Protein AF-A0A540NQ76-F1 (afdb_monomer)

Radius of gyration: 13.93 Å; Cα contacts (8 Å, |Δi|>4): 167; chains: 1; bounding box: 33×27×35 Å

Mean predicted aligned error: 7.96 Å

Foldseek 3Di:
DEEEEDCACPVVVVVLVVVDPAAYEYEHEDDDDPDDDDPPPPPCPRQVVSVVRPRYDYDYDDQDDDPDLVVSVVVVVVVVVVVCVVVVSDDPPDWYWYFYPSPHTDTDIDD

Sequence (111 aa):
MILVLKKRGSTTKLVAKYRPSMPILFVVVPKITTAYFETSYSNAAPARHDLVYRGVLPLLHSAPIRASHAESTEESIQFVVEHAKAKGLCKPGDAVVALHGANADMIKICL

Secondary structure (DSSP, 8-state):
-EEEE-SSTHHHHHHHHT--SS-EEEEE------SSS----TT-HHHHHGGGSTTEEEEE------S-HHHHHHHHHHHHHHHHHHTTS--TT--EEEEEESSSEEEEEE-

pLDDT: mean 77.68, std 16.73, range [36.44, 95.75]

Solvent-accessible surface area (backbone atoms only — not comparable to full-atom values): 6728 Å² total; per-residue (Å²): 68,39,36,36,48,40,83,59,53,68,59,58,55,58,56,38,71,70,61,63,96,52,49,32,42,34,35,38,50,72,82,83,72,92,73,68,102,61,90,72,80,79,67,58,62,54,47,60,60,44,56,79,41,72,58,46,43,65,39,85,44,90,73,80,96,62,99,46,68,66,65,56,47,55,54,50,51,52,54,50,50,53,51,32,40,77,68,68,68,47,56,95,80,47,63,33,40,38,38,38,62,82,89,55,88,43,82,45,80,46,103

InterPro domains:
  IPR001697 Pyruvate kinase [PTHR11817] (1-98)
  IPR015795 Pyruvate kinase, C-terminal [PF02887] (2-109)
  IPR036918 Pyruvate kinase, C-terminal domain superfamily [G3DSA:3.40.1380.20] (1-110)
  IPR036918 Pyruvate kinase, C-terminal domain superfamily [SSF52935] (2-102)

Organism: Malus baccata (NCBI:txid106549)

Nearest PDB structures (foldseek):
  6nn4-assembly1_D  TM=8.795E-01  e=6.037E-07  Homo sapiens
  6nn7-assembly2_G  TM=9.307E-01  e=2.443E-06  Homo sapiens
  6nn5-assembly1_B  TM=8.732E-01  e=1.099E-06  Homo sapiens
  6nn8-assembly2_G  TM=9.113E-01  e=2.791E-06  Homo sapiens
  4ip7-assembly1_D  TM=8.683E-01  e=1.434E-06  Homo sapiens

Structure (mmCIF, N/CA/C/O backbone):
data_AF-A0A540NQ76-F1
#
_entry.id   AF-A0A540NQ76-F1
#
loop_
_atom_site.group_PDB
_atom_site.id
_atom_site.type_symbol
_atom_site.label_atom_id
_atom_site.label_alt_id
_atom_site.label_comp_id
_atom_site.label_asym_id
_atom_site.label_entity_id
_atom_site.label_seq_id
_atom_site.pdbx_PDB_ins_code
_atom_site.Cartn_x
_atom_site.Cartn_y
_atom_site.Cartn_z
_atom_site.occupancy
_atom_site.B_iso_or_equiv
_atom_site.auth_seq_id
_atom_site.auth_comp_id
_atom_site.auth_asym_id
_atom_site.auth_atom_id
_atom_site.pdbx_PDB_model_num
ATOM 1 N N . MET A 1 1 ? -4.251 0.466 5.031 1.00 93.38 1 MET A N 1
ATOM 2 C CA . MET A 1 1 ? -3.633 -0.009 3.761 1.00 93.38 1 MET A CA 1
ATOM 3 C C . MET A 1 1 ? -2.216 -0.500 4.047 1.00 93.38 1 MET A C 1
ATOM 5 O O . MET A 1 1 ? -1.583 0.055 4.940 1.00 93.38 1 MET A O 1
ATOM 9 N N . ILE A 1 2 ? -1.713 -1.507 3.321 1.00 94.81 2 ILE A N 1
ATOM 10 C CA . ILE A 1 2 ? -0.288 -1.895 3.361 1.00 94.81 2 ILE A CA 1
ATOM 11 C C . ILE A 1 2 ? 0.391 -1.392 2.092 1.00 94.81 2 ILE A C 1
ATOM 13 O O . ILE A 1 2 ? -0.066 -1.685 0.995 1.00 94.81 2 ILE A O 1
ATOM 17 N N . LEU A 1 3 ? 1.484 -0.663 2.244 1.00 92.69 3 LEU A N 1
ATOM 18 C CA . LEU A 1 3 ? 2.323 -0.145 1.179 1.00 92.69 3 LEU A CA 1
ATOM 19 C C . LEU A 1 3 ? 3.622 -0.962 1.114 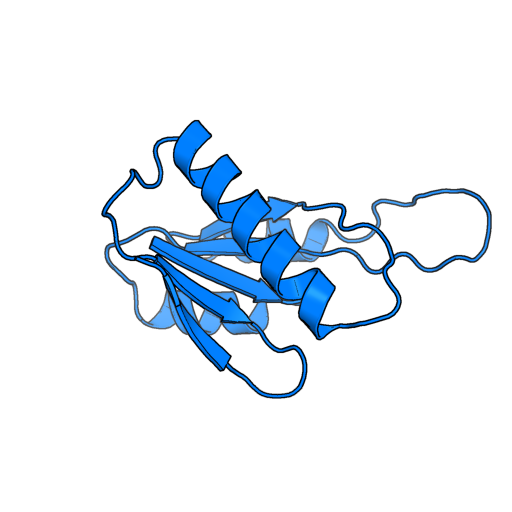1.00 92.69 3 LEU A C 1
ATOM 21 O O . LEU A 1 3 ? 4.288 -1.140 2.128 1.00 92.69 3 LEU A O 1
ATOM 25 N N . VAL A 1 4 ? 3.998 -1.457 -0.065 1.00 90.38 4 VAL A N 1
ATOM 26 C CA . VAL A 1 4 ? 5.216 -2.256 -0.278 1.00 90.38 4 VAL A CA 1
ATOM 27 C C . VAL A 1 4 ? 6.097 -1.589 -1.331 1.00 90.38 4 VAL A C 1
ATOM 29 O O . VAL A 1 4 ? 5.734 -1.557 -2.502 1.00 90.38 4 VAL A O 1
ATOM 32 N N . LEU A 1 5 ? 7.273 -1.096 -0.935 1.00 85.56 5 LEU A N 1
ATOM 33 C CA . LEU A 1 5 ? 8.285 -0.527 -1.832 1.00 85.56 5 LEU A CA 1
ATOM 34 C C . LEU A 1 5 ? 9.430 -1.524 -2.003 1.00 85.56 5 LEU A C 1
ATOM 36 O O . LEU A 1 5 ? 10.326 -1.629 -1.159 1.00 85.56 5 LEU A O 1
ATOM 40 N N . LYS A 1 6 ? 9.424 -2.263 -3.113 1.00 77.88 6 LYS A N 1
ATOM 41 C CA . LYS A 1 6 ? 10.495 -3.209 -3.451 1.00 77.88 6 LYS A CA 1
ATOM 42 C C . LYS A 1 6 ? 10.714 -3.262 -4.958 1.00 77.88 6 LYS A C 1
ATOM 44 O O . LYS A 1 6 ? 9.799 -3.134 -5.758 1.00 77.88 6 LYS A O 1
ATOM 49 N N . LYS A 1 7 ? 11.952 -3.571 -5.346 1.00 69.38 7 LYS A N 1
ATOM 50 C CA . LYS A 1 7 ? 12.332 -3.816 -6.749 1.00 69.38 7 LYS A CA 1
ATOM 51 C C . LYS A 1 7 ? 11.753 -5.129 -7.310 1.00 69.38 7 LYS A C 1
ATOM 53 O O . LYS A 1 7 ? 11.753 -5.322 -8.520 1.00 69.38 7 LYS A O 1
ATOM 58 N N . ARG A 1 8 ? 11.305 -6.052 -6.447 1.00 67.25 8 ARG A N 1
ATOM 59 C CA . ARG A 1 8 ? 10.779 -7.381 -6.807 1.00 67.25 8 ARG A CA 1
ATOM 60 C C . ARG A 1 8 ? 9.556 -7.721 -5.950 1.00 67.25 8 ARG A C 1
ATOM 62 O O . ARG A 1 8 ? 9.542 -7.405 -4.765 1.00 67.25 8 ARG A O 1
ATOM 69 N N . GLY A 1 9 ? 8.589 -8.429 -6.530 1.00 65.81 9 GLY A N 1
ATOM 70 C CA . GLY A 1 9 ? 7.302 -8.779 -5.907 1.00 65.81 9 GLY A CA 1
ATOM 71 C C . GLY A 1 9 ? 7.308 -9.893 -4.847 1.00 65.81 9 GLY A C 1
ATOM 72 O O . GLY A 1 9 ? 6.255 -10.310 -4.368 1.00 65.81 9 GLY A O 1
ATOM 73 N N . SER A 1 10 ? 8.471 -10.419 -4.438 1.00 74.56 10 SER A N 1
ATOM 74 C CA . SER A 1 10 ? 8.523 -11.524 -3.459 1.00 74.56 10 SER A CA 1
ATOM 75 C C . SER A 1 10 ? 7.932 -11.142 -2.098 1.00 74.56 10 SER A C 1
ATOM 77 O O . SER A 1 10 ? 7.302 -11.973 -1.447 1.00 74.56 10 SER A O 1
ATOM 79 N N . THR A 1 11 ? 8.092 -9.885 -1.677 1.00 84.06 11 THR A N 1
ATOM 80 C CA . THR A 1 11 ? 7.512 -9.371 -0.428 1.00 84.06 11 THR A CA 1
ATOM 81 C C . THR A 1 11 ? 5.994 -9.250 -0.533 1.00 84.06 11 THR A C 1
ATOM 83 O O . THR A 1 11 ? 5.286 -9.661 0.382 1.00 84.06 11 THR A O 1
ATOM 86 N N . THR A 1 12 ? 5.479 -8.782 -1.671 1.00 87.69 12 THR A N 1
ATOM 87 C CA . THR A 1 12 ? 4.040 -8.674 -1.935 1.00 87.69 12 THR A CA 1
ATOM 88 C C . THR A 1 12 ? 3.344 -10.029 -1.809 1.00 87.69 12 THR A C 1
ATOM 90 O O . THR A 1 12 ? 2.315 -10.137 -1.144 1.00 87.69 12 THR A O 1
ATOM 93 N N . LYS A 1 13 ? 3.960 -11.094 -2.349 1.00 90.31 13 LYS A N 1
ATOM 94 C CA . LYS A 1 13 ? 3.492 -12.481 -2.184 1.00 90.31 13 LYS A CA 1
ATOM 95 C C . LYS A 1 13 ? 3.363 -12.885 -0.712 1.00 90.31 13 LYS A C 1
ATOM 97 O O . LYS A 1 13 ? 2.377 -13.515 -0.334 1.00 90.31 13 LYS A O 1
ATOM 102 N N . LEU A 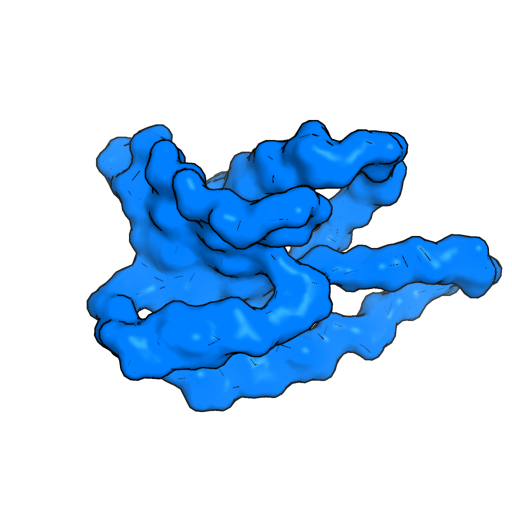1 14 ? 4.358 -12.557 0.115 1.00 90.31 14 LEU A N 1
ATOM 103 C CA . LEU A 1 14 ? 4.359 -12.906 1.539 1.00 90.31 14 LEU A CA 1
ATOM 104 C C . LEU A 1 14 ? 3.273 -12.155 2.307 1.00 90.31 14 LEU A C 1
ATOM 106 O O . LEU A 1 14 ? 2.567 -12.771 3.097 1.00 90.31 14 LEU A O 1
ATOM 110 N N . VAL A 1 15 ? 3.091 -10.862 2.039 1.00 92.50 15 VAL A N 1
ATOM 111 C CA . VAL A 1 15 ? 2.009 -10.075 2.649 1.00 92.50 15 VAL A CA 1
ATOM 112 C C . VAL A 1 15 ? 0.646 -10.638 2.237 1.00 92.50 15 VAL A C 1
ATOM 114 O O . VAL A 1 15 ? -0.205 -10.895 3.085 1.00 92.50 15 VAL A O 1
ATOM 117 N N . ALA A 1 16 ? 0.455 -10.917 0.944 1.00 93.81 16 ALA A N 1
ATOM 118 C CA . ALA A 1 16 ? -0.797 -11.457 0.422 1.00 93.81 16 ALA A CA 1
ATOM 119 C C . ALA A 1 16 ? -1.126 -12.863 0.957 1.00 93.81 16 ALA A C 1
ATOM 121 O O . ALA A 1 16 ? -2.306 -13.208 1.070 1.00 93.81 16 ALA A O 1
ATOM 122 N N . LYS A 1 17 ? -0.115 -13.661 1.343 1.00 95.25 17 LYS A N 1
ATOM 123 C CA . LYS A 1 17 ? -0.305 -14.971 1.998 1.00 95.25 17 LYS A CA 1
ATOM 124 C C . LYS A 1 17 ? -1.166 -14.855 3.258 1.00 95.25 17 LYS A C 1
ATOM 126 O O . LYS A 1 17 ? -2.004 -15.721 3.488 1.00 95.25 17 LYS A O 1
ATOM 131 N N . TYR A 1 18 ? -0.996 -13.783 4.031 1.00 95.75 18 TYR A N 1
ATOM 132 C CA . TYR A 1 18 ? -1.754 -13.542 5.262 1.00 95.75 18 TYR A CA 1
ATOM 133 C C . TYR A 1 18 ? -3.135 -12.914 5.027 1.00 95.75 18 TYR A C 1
ATOM 135 O O . TYR A 1 18 ? -3.845 -12.654 5.991 1.00 95.75 18 TYR A O 1
ATOM 143 N N . ARG A 1 19 ? -3.538 -12.704 3.761 1.00 94.56 19 ARG A N 1
ATOM 144 C CA . ARG A 1 19 ? -4.880 -12.242 3.357 1.00 94.56 19 ARG A CA 1
ATOM 145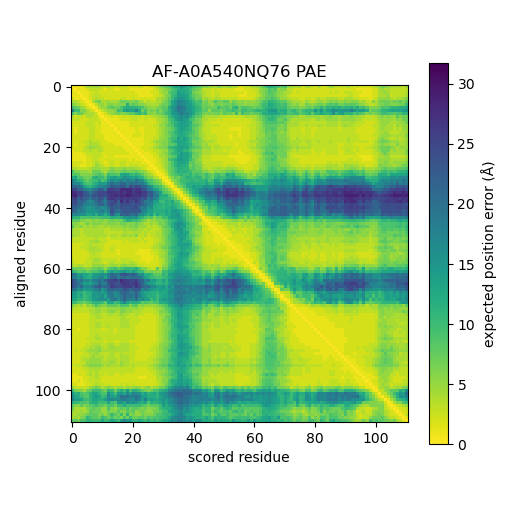 C C . ARG A 1 19 ? -5.395 -11.057 4.202 1.00 94.56 19 ARG A C 1
ATOM 147 O O . ARG A 1 19 ? -6.490 -11.153 4.758 1.00 94.56 19 ARG A O 1
ATOM 154 N N . PRO A 1 20 ? -4.642 -9.947 4.308 1.00 94.75 20 PRO A N 1
ATOM 155 C CA . PRO A 1 20 ? -5.113 -8.777 5.043 1.00 94.75 20 PRO A CA 1
ATOM 156 C C . PRO A 1 20 ? -6.465 -8.298 4.492 1.00 94.75 20 PRO A C 1
ATOM 158 O O . PRO A 1 20 ? -6.726 -8.386 3.291 1.00 94.75 20 PRO A O 1
ATOM 161 N N . SER A 1 21 ? -7.322 -7.777 5.371 1.00 93.62 21 SER A N 1
ATOM 162 C CA . SER A 1 21 ? -8.631 -7.219 4.994 1.00 93.62 21 SER A CA 1
ATOM 163 C C . SER A 1 21 ? -8.525 -5.892 4.234 1.00 93.62 21 SER A C 1
ATOM 165 O O . SER A 1 21 ? -9.478 -5.482 3.578 1.00 93.62 21 SER A O 1
ATOM 167 N N . MET A 1 22 ? -7.367 -5.232 4.301 1.00 93.06 22 MET A N 1
ATOM 168 C CA . MET A 1 22 ? -7.072 -3.964 3.637 1.00 93.06 22 MET A CA 1
ATOM 169 C C . MET A 1 22 ? -6.242 -4.157 2.358 1.00 93.06 22 MET A C 1
ATOM 171 O O . MET A 1 22 ? -5.503 -5.140 2.259 1.00 93.06 22 MET A O 1
ATOM 175 N N . PRO A 1 23 ? -6.309 -3.220 1.393 1.00 93.81 23 PRO A N 1
ATOM 176 C CA . PRO A 1 23 ? -5.551 -3.330 0.149 1.00 93.81 23 PRO A CA 1
ATOM 177 C C . PRO A 1 23 ? -4.033 -3.289 0.378 1.00 93.81 23 PRO A C 1
ATOM 179 O O . PRO A 1 23 ? -3.542 -2.622 1.300 1.00 93.81 23 PRO A O 1
ATOM 182 N N . ILE A 1 24 ? -3.308 -3.987 -0.501 1.00 94.94 24 ILE A N 1
ATOM 183 C CA . ILE A 1 24 ? -1.846 -4.038 -0.578 1.00 94.94 24 ILE A CA 1
ATOM 184 C C . ILE A 1 24 ? -1.414 -3.244 -1.815 1.00 94.94 24 ILE A C 1
ATOM 186 O O . ILE A 1 24 ? -1.547 -3.714 -2.941 1.00 94.94 24 ILE A O 1
ATOM 190 N N . LEU A 1 25 ? -0.889 -2.043 -1.620 1.00 93.00 25 LEU A N 1
ATOM 191 C CA . LEU A 1 25 ? -0.355 -1.201 -2.684 1.00 93.00 25 LEU A CA 1
ATOM 192 C C . LEU A 1 25 ? 1.125 -1.542 -2.895 1.00 93.00 25 LEU A C 1
ATOM 194 O O . LEU A 1 25 ? 1.959 -1.282 -2.028 1.00 93.00 25 LEU A O 1
ATOM 198 N N . PHE A 1 26 ? 1.454 -2.159 -4.029 1.00 90.00 26 PHE A N 1
ATOM 199 C CA . PHE A 1 26 ? 2.816 -2.573 -4.365 1.00 90.00 26 PHE A CA 1
ATOM 200 C C . PHE A 1 26 ? 3.440 -1.612 -5.369 1.00 90.00 26 PHE A C 1
ATOM 202 O O . PHE A 1 26 ? 2.954 -1.468 -6.485 1.00 90.00 26 PHE A O 1
ATOM 209 N N . VAL A 1 27 ? 4.545 -0.983 -4.991 1.00 86.62 27 VAL A N 1
ATOM 210 C CA . VAL A 1 27 ? 5.223 0.020 -5.805 1.00 86.62 27 VAL A CA 1
ATOM 211 C C . VAL A 1 27 ? 6.465 -0.590 -6.425 1.00 86.62 27 VAL A C 1
ATOM 213 O O . VAL A 1 27 ? 7.414 -0.955 -5.724 1.00 86.62 27 VAL A O 1
ATOM 216 N N . VAL A 1 28 ? 6.466 -0.662 -7.753 1.00 78.06 28 VAL A N 1
ATOM 217 C CA . VAL A 1 28 ? 7.629 -1.086 -8.530 1.00 78.06 28 VAL A CA 1
ATOM 218 C C . VAL A 1 28 ? 8.414 0.145 -8.939 1.00 78.06 28 VAL A C 1
ATOM 220 O O . VAL A 1 28 ? 7.942 0.961 -9.731 1.00 78.06 28 VAL A O 1
ATOM 223 N N . VAL A 1 29 ? 9.632 0.241 -8.412 1.00 71.19 29 VAL A N 1
ATOM 224 C CA . VAL A 1 29 ? 10.617 1.245 -8.820 1.00 71.19 29 VAL A CA 1
ATOM 225 C C . VAL A 1 29 ? 11.530 0.609 -9.877 1.00 71.19 29 VAL A C 1
ATOM 227 O O . VAL A 1 29 ? 12.331 -0.271 -9.531 1.00 71.19 29 VAL A O 1
ATOM 230 N N . PRO A 1 30 ? 11.409 0.979 -11.165 1.00 61.88 30 PRO A N 1
ATOM 231 C CA . PRO A 1 30 ? 12.282 0.461 -12.206 1.00 61.88 30 PRO A CA 1
ATOM 232 C C . PRO A 1 30 ? 13.721 0.936 -11.968 1.00 61.88 30 PRO A C 1
ATOM 234 O O . PRO A 1 30 ? 13.968 2.079 -11.586 1.00 61.88 30 PRO A O 1
ATOM 237 N N . LYS A 1 31 ? 14.698 0.047 -12.188 1.00 56.44 31 LYS A N 1
ATOM 238 C CA . LYS A 1 31 ? 16.106 0.453 -12.250 1.00 56.44 31 LYS A CA 1
ATOM 239 C C . LYS A 1 31 ? 16.325 1.164 -13.580 1.00 56.44 31 LYS A C 1
ATOM 241 O O . LYS A 1 31 ? 16.145 0.550 -14.627 1.00 56.44 31 LYS A O 1
ATOM 246 N N . ILE A 1 32 ? 16.735 2.423 -13.527 1.00 55.12 32 ILE A N 1
ATOM 247 C CA . ILE A 1 32 ? 17.209 3.133 -14.710 1.00 55.12 32 ILE A CA 1
ATOM 248 C C . ILE A 1 32 ? 18.666 2.712 -14.915 1.00 55.12 32 ILE A C 1
ATOM 250 O O . ILE A 1 32 ? 19.538 3.078 -14.129 1.00 55.12 32 ILE A O 1
ATOM 254 N N . THR A 1 33 ? 18.923 1.885 -15.927 1.00 49.28 33 THR A N 1
ATOM 255 C CA . THR A 1 33 ? 20.286 1.576 -16.375 1.00 49.28 33 THR A CA 1
ATOM 256 C C . THR A 1 33 ? 20.647 2.624 -17.415 1.00 49.28 33 THR A C 1
ATOM 258 O O . THR A 1 33 ? 20.165 2.567 -18.540 1.00 49.28 33 THR A O 1
ATOM 261 N N . THR A 1 34 ? 21.434 3.627 -17.034 1.00 49.16 34 THR A N 1
ATOM 262 C CA . THR A 1 34 ? 21.921 4.660 -17.954 1.00 49.16 34 THR A CA 1
ATOM 263 C C . THR A 1 34 ? 23.010 4.079 -18.852 1.00 49.16 34 THR A C 1
ATOM 265 O O . THR A 1 34 ? 24.199 4.263 -18.610 1.00 49.16 34 THR A O 1
ATOM 268 N N . ALA A 1 35 ? 22.603 3.348 -19.880 1.00 42.41 35 ALA A N 1
ATOM 269 C CA . ALA A 1 35 ? 23.411 3.108 -21.061 1.00 42.41 35 ALA A CA 1
ATOM 270 C C . ALA A 1 35 ? 22.506 3.446 -22.243 1.00 42.41 35 ALA A C 1
ATOM 272 O O . ALA A 1 35 ? 21.606 2.681 -22.570 1.00 42.41 35 ALA A O 1
ATOM 273 N N . TYR A 1 36 ? 22.747 4.616 -22.836 1.00 42.84 36 TYR A N 1
ATOM 274 C CA . TYR A 1 36 ? 22.027 5.175 -23.981 1.00 42.84 36 TYR A CA 1
ATOM 275 C C . TYR A 1 36 ? 20.636 5.743 -23.648 1.00 42.84 36 TYR A C 1
ATOM 277 O O . TYR A 1 36 ? 19.906 5.248 -22.800 1.00 42.84 36 TYR A O 1
ATOM 285 N N . PHE A 1 37 ? 20.338 6.879 -24.274 1.00 45.28 37 PHE A N 1
ATOM 286 C CA . PHE A 1 37 ? 19.252 7.836 -24.023 1.00 45.28 37 PHE A CA 1
ATOM 287 C C . PHE A 1 37 ? 17.820 7.307 -24.273 1.00 45.28 37 PHE A C 1
ATOM 289 O O . PHE A 1 37 ? 16.944 8.054 -24.694 1.00 45.28 37 PHE A O 1
ATOM 296 N N . GLU A 1 38 ? 17.543 6.039 -23.983 1.00 36.44 38 GLU A N 1
ATOM 297 C CA . GLU A 1 38 ? 16.203 5.465 -24.061 1.00 36.44 38 GLU A CA 1
ATOM 298 C C . GLU A 1 38 ? 15.778 4.954 -22.685 1.00 36.44 38 GLU A C 1
ATOM 300 O O . GLU A 1 38 ? 16.295 3.967 -22.155 1.00 36.44 38 GLU A O 1
ATOM 305 N N . THR A 1 39 ? 14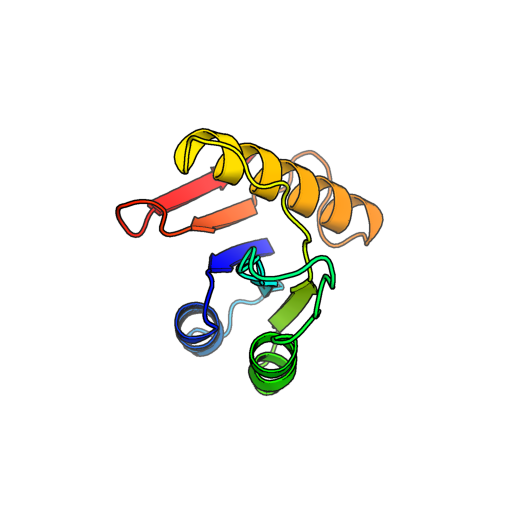.798 5.634 -22.089 1.00 43.72 39 THR A N 1
ATOM 306 C CA . THR A 1 39 ? 14.079 5.194 -20.891 1.00 43.72 39 THR A CA 1
ATOM 307 C C . THR A 1 39 ? 13.228 3.967 -21.221 1.00 43.72 39 THR A C 1
ATOM 309 O O . THR A 1 39 ? 12.000 4.017 -21.268 1.00 43.72 39 THR A O 1
ATOM 312 N N . SER A 1 40 ? 13.869 2.824 -21.468 1.00 41.12 40 SER A N 1
ATOM 313 C CA . SER A 1 40 ? 13.151 1.572 -21.678 1.00 41.12 40 SER A CA 1
ATOM 314 C C . SER A 1 40 ? 12.471 1.165 -20.364 1.00 41.12 40 SER A C 1
ATOM 316 O O . SER A 1 40 ? 13.103 0.759 -19.387 1.00 41.12 40 SER A O 1
ATOM 318 N N . TYR A 1 41 ? 11.142 1.307 -20.328 1.00 52.72 41 TYR A N 1
ATOM 319 C CA . TYR A 1 41 ? 10.236 0.882 -19.251 1.00 52.72 41 TYR A CA 1
ATOM 320 C C . TYR A 1 41 ? 10.167 -0.659 -19.191 1.00 52.72 41 TYR A C 1
ATOM 322 O O . TYR A 1 41 ? 9.127 -1.291 -19.350 1.00 52.72 41 TYR A O 1
ATOM 330 N N . SER A 1 42 ? 11.324 -1.297 -19.022 1.00 50.16 42 SER A N 1
ATOM 331 C CA . SER A 1 42 ? 11.541 -2.708 -19.350 1.00 50.16 42 SER A CA 1
ATOM 332 C C . SER A 1 42 ? 10.906 -3.682 -18.348 1.00 50.16 42 SER A C 1
ATOM 334 O O . SER A 1 42 ? 10.701 -4.850 -18.661 1.00 50.16 42 SER A O 1
ATOM 336 N N . ASN A 1 43 ? 10.511 -3.236 -17.148 1.00 57.31 43 ASN A N 1
ATOM 337 C CA . ASN A 1 43 ? 10.154 -4.169 -16.075 1.00 57.31 43 ASN A CA 1
ATOM 338 C C . ASN A 1 43 ? 8.791 -3.918 -15.412 1.00 57.31 43 ASN A C 1
ATOM 340 O O . ASN A 1 43 ? 8.665 -3.941 -14.190 1.00 57.31 43 ASN A O 1
ATOM 344 N N . ALA A 1 44 ? 7.739 -3.738 -16.219 1.00 65.12 44 ALA A N 1
ATOM 345 C CA . ALA A 1 44 ? 6.350 -3.846 -15.747 1.00 65.12 44 ALA A CA 1
ATOM 346 C C . ALA A 1 44 ? 5.908 -5.309 -15.524 1.00 65.12 44 ALA A C 1
ATOM 348 O O . ALA A 1 44 ? 4.892 -5.562 -14.879 1.00 65.12 44 ALA A O 1
ATOM 349 N N . ALA A 1 45 ? 6.655 -6.292 -16.042 1.00 74.56 45 ALA A N 1
ATOM 350 C CA . ALA A 1 45 ? 6.317 -7.709 -15.906 1.00 74.56 45 ALA A CA 1
ATOM 351 C C . ALA A 1 45 ? 6.208 -8.184 -14.437 1.00 74.56 45 ALA A C 1
ATOM 353 O O . ALA A 1 45 ? 5.207 -8.829 -14.127 1.00 74.56 45 ALA A O 1
ATOM 354 N N . PRO A 1 46 ? 7.118 -7.816 -13.508 1.00 72.19 46 PRO A N 1
ATOM 355 C CA . PRO A 1 46 ? 6.950 -8.085 -12.079 1.00 72.19 46 PRO A CA 1
ATOM 356 C C . PRO A 1 46 ? 5.679 -7.465 -11.488 1.00 72.19 46 PRO A C 1
ATOM 358 O O . PRO A 1 46 ? 4.984 -8.127 -10.726 1.00 72.19 46 PRO A O 1
ATOM 361 N N . ALA A 1 47 ? 5.340 -6.230 -11.878 1.00 77.38 47 ALA A N 1
ATOM 362 C CA . ALA A 1 47 ? 4.129 -5.548 -11.417 1.00 77.38 47 ALA A CA 1
ATOM 363 C C . ALA A 1 47 ? 2.858 -6.282 -11.876 1.00 77.38 47 ALA A C 1
ATOM 365 O O . ALA A 1 47 ? 1.926 -6.474 -11.101 1.00 77.38 47 ALA A O 1
ATOM 366 N N . ARG A 1 48 ? 2.840 -6.734 -13.137 1.00 82.75 48 ARG A N 1
ATOM 367 C CA . ARG A 1 48 ? 1.723 -7.496 -13.714 1.00 82.75 48 ARG A CA 1
ATOM 368 C C . ARG A 1 48 ? 1.595 -8.890 -13.109 1.00 82.75 48 ARG A C 1
ATOM 370 O O . ARG A 1 48 ? 0.483 -9.335 -12.864 1.00 82.75 48 ARG A O 1
ATOM 377 N N . HIS A 1 49 ? 2.709 -9.574 -12.861 1.00 84.75 49 HIS A N 1
ATOM 378 C CA . HIS A 1 49 ? 2.697 -10.907 -12.260 1.00 84.75 49 HIS A CA 1
ATOM 379 C C . HIS A 1 49 ? 2.150 -10.889 -10.823 1.00 84.75 49 HIS A C 1
ATOM 381 O O . HIS A 1 49 ? 1.499 -11.837 -10.391 1.00 84.75 49 HIS A O 1
ATOM 387 N N . ASP A 1 50 ? 2.347 -9.790 -10.096 1.00 84.44 50 ASP A N 1
ATOM 388 C CA . ASP A 1 50 ? 1.831 -9.641 -8.736 1.00 84.44 50 ASP A CA 1
ATOM 389 C C . ASP A 1 50 ? 0.298 -9.499 -8.664 1.00 84.44 50 ASP A C 1
ATOM 391 O O . ASP A 1 50 ? -0.278 -9.761 -7.608 1.00 84.44 50 ASP A O 1
ATOM 395 N N . LEU A 1 51 ? -0.387 -9.201 -9.779 1.00 88.25 51 LEU A N 1
ATOM 396 C CA . LEU A 1 51 ? -1.859 -9.199 -9.853 1.00 88.25 51 LEU A CA 1
ATOM 397 C C . LEU A 1 51 ? -2.483 -10.580 -9.603 1.00 88.25 51 LEU A C 1
ATOM 399 O O . LEU A 1 51 ? -3.672 -10.670 -9.306 1.00 88.25 51 LEU A O 1
ATOM 403 N N . VAL A 1 52 ? -1.699 -11.660 -9.694 1.00 91.88 52 VAL A N 1
ATOM 404 C CA . VAL A 1 52 ? -2.153 -13.018 -9.352 1.00 91.88 52 VAL A CA 1
ATOM 405 C C . VAL A 1 52 ? -2.492 -13.131 -7.856 1.00 91.88 52 VAL A C 1
ATOM 407 O O . VAL A 1 52 ? -3.288 -13.981 -7.451 1.00 91.88 52 VAL A O 1
ATOM 410 N N . TYR A 1 53 ? -1.921 -12.270 -7.009 1.00 91.88 53 TYR A N 1
ATOM 411 C CA . TYR A 1 53 ? -2.181 -12.276 -5.575 1.00 91.88 53 TYR A CA 1
ATOM 412 C C . TYR A 1 53 ? -3.371 -11.375 -5.217 1.00 91.88 53 TYR A C 1
ATOM 414 O O . TYR A 1 53 ? -3.418 -10.191 -5.544 1.00 91.88 53 TYR A O 1
ATOM 422 N N . ARG A 1 54 ? -4.340 -11.928 -4.475 1.00 92.31 54 ARG A N 1
ATOM 423 C CA . ARG A 1 54 ? -5.529 -11.183 -4.024 1.00 92.31 54 ARG A CA 1
ATOM 424 C C . ARG A 1 54 ? -5.135 -9.946 -3.220 1.00 92.31 54 ARG A C 1
ATOM 426 O O . ARG A 1 54 ? -4.336 -10.039 -2.292 1.00 92.31 54 ARG A O 1
ATOM 433 N N . GLY A 1 55 ? -5.822 -8.842 -3.502 1.00 92.44 55 GLY A N 1
ATOM 434 C CA . GLY A 1 55 ? -5.714 -7.600 -2.737 1.00 92.44 55 GLY A CA 1
ATOM 435 C C . GLY A 1 55 ? -4.510 -6.747 -3.119 1.00 92.44 55 GLY A C 1
ATOM 436 O O . GLY A 1 55 ? -4.332 -5.688 -2.525 1.00 92.44 55 GLY A O 1
ATOM 437 N N . VAL A 1 56 ? -3.710 -7.184 -4.098 1.00 93.00 56 VAL A N 1
ATOM 438 C CA . VAL A 1 56 ? -2.563 -6.432 -4.600 1.00 93.00 56 VAL A CA 1
ATOM 439 C C . VAL A 1 56 ? -2.990 -5.438 -5.673 1.00 93.00 56 VAL A C 1
ATOM 441 O O . VAL A 1 56 ? -3.661 -5.788 -6.640 1.00 93.00 56 VAL A O 1
ATOM 444 N N . LEU A 1 57 ? -2.542 -4.199 -5.504 1.00 92.31 57 LEU A N 1
ATOM 445 C CA . LEU A 1 57 ? -2.679 -3.098 -6.443 1.00 92.31 57 LEU A CA 1
ATOM 446 C C . LEU A 1 57 ? -1.265 -2.654 -6.845 1.00 92.31 57 LEU A C 1
ATOM 448 O O . LEU A 1 57 ? -0.585 -2.019 -6.040 1.00 92.31 57 LEU A O 1
ATOM 452 N N . PRO A 1 58 ? -0.765 -3.019 -8.035 1.00 89.50 58 PRO A N 1
ATOM 453 C CA . PRO A 1 58 ? 0.545 -2.580 -8.485 1.00 89.50 58 PRO A CA 1
ATOM 454 C C . PRO A 1 58 ? 0.506 -1.120 -8.950 1.00 89.50 58 PRO A C 1
ATOM 456 O O . PRO A 1 58 ? -0.388 -0.707 -9.686 1.00 89.50 58 PRO A O 1
ATOM 459 N N . LEU A 1 59 ? 1.527 -0.360 -8.571 1.00 86.56 59 LEU A N 1
ATOM 460 C CA . LEU A 1 59 ? 1.775 1.010 -8.993 1.00 86.56 59 LEU A CA 1
ATOM 461 C C . LEU A 1 59 ? 3.186 1.097 -9.576 1.00 86.56 59 LEU A C 1
ATOM 463 O O . LEU A 1 59 ? 4.170 0.726 -8.934 1.00 86.56 59 LEU A O 1
ATOM 467 N N . LEU A 1 60 ? 3.287 1.600 -10.803 1.00 79.62 60 LEU A N 1
ATOM 468 C CA . LEU A 1 60 ? 4.570 1.932 -11.410 1.00 79.62 60 LEU A CA 1
ATOM 469 C C . LEU A 1 60 ? 4.928 3.361 -11.015 1.00 79.62 60 LEU A C 1
ATOM 471 O O . LEU A 1 60 ? 4.182 4.292 -11.315 1.00 79.62 60 LEU A O 1
ATOM 475 N N . HIS A 1 61 ? 6.064 3.527 -10.344 1.00 75.88 61 HIS A N 1
ATOM 476 C CA . HIS A 1 61 ? 6.570 4.838 -9.965 1.00 75.88 61 HIS A CA 1
ATOM 477 C C . HIS A 1 61 ? 7.941 5.065 -10.599 1.00 75.88 61 HIS A C 1
ATOM 479 O O . HIS A 1 61 ? 8.888 4.325 -10.334 1.00 75.88 61 HIS A O 1
ATOM 485 N N . SER A 1 62 ? 8.048 6.100 -11.431 1.00 67.88 62 SER A N 1
ATOM 486 C CA . SER A 1 62 ? 9.325 6.556 -11.980 1.00 67.88 62 SER A CA 1
ATOM 487 C C . SER A 1 62 ? 10.009 7.469 -10.967 1.00 67.88 62 SER A C 1
ATOM 489 O O . SER A 1 62 ? 9.851 8.686 -11.029 1.00 67.88 62 SER A O 1
ATOM 491 N N . ALA A 1 63 ? 10.744 6.887 -10.019 1.00 60.16 63 ALA A N 1
ATOM 492 C CA . ALA A 1 63 ? 11.536 7.673 -9.079 1.00 60.16 63 ALA A CA 1
ATOM 493 C C . ALA A 1 63 ? 12.734 8.328 -9.802 1.00 60.16 63 ALA A C 1
ATOM 495 O O . ALA A 1 63 ? 13.402 7.655 -10.597 1.00 60.16 63 ALA A O 1
ATOM 496 N N . PRO A 1 64 ? 13.049 9.609 -9.539 1.00 53.16 64 PRO A N 1
ATOM 497 C CA . PRO A 1 64 ? 14.275 10.228 -10.032 1.00 53.16 64 PRO A CA 1
ATOM 498 C C . PRO A 1 64 ? 15.512 9.567 -9.401 1.00 53.16 64 PRO A C 1
ATOM 500 O O . PRO A 1 64 ? 15.516 9.222 -8.220 1.00 53.16 64 PRO A O 1
ATOM 503 N N . ILE A 1 65 ? 16.584 9.403 -10.184 1.00 50.31 65 ILE A N 1
ATOM 504 C CA . ILE A 1 65 ? 17.873 8.894 -9.691 1.00 50.31 65 ILE A CA 1
ATOM 505 C C . ILE A 1 65 ? 18.462 9.950 -8.743 1.00 50.31 65 ILE A C 1
ATOM 507 O O . ILE A 1 65 ? 18.955 10.982 -9.194 1.00 50.31 65 ILE A O 1
ATOM 511 N N . ARG A 1 66 ? 18.396 9.721 -7.429 1.00 52.28 66 ARG A N 1
ATOM 512 C CA . ARG A 1 66 ? 19.038 10.567 -6.408 1.00 52.28 66 ARG A CA 1
ATOM 513 C C . ARG A 1 66 ? 20.131 9.770 -5.692 1.00 52.28 66 ARG A C 1
ATOM 515 O O . ARG A 1 66 ? 20.052 8.548 -5.587 1.00 52.28 66 ARG A O 1
ATOM 522 N N . ALA A 1 67 ? 21.170 10.474 -5.244 1.00 43.78 67 ALA A N 1
ATOM 523 C CA . ALA A 1 67 ? 22.435 9.901 -4.776 1.00 43.78 67 ALA A CA 1
ATOM 524 C C . ALA A 1 67 ? 22.342 9.115 -3.450 1.00 43.78 67 ALA A C 1
ATOM 526 O O . ALA A 1 67 ? 23.243 8.334 -3.154 1.00 43.78 67 ALA A O 1
ATOM 527 N N . SER A 1 68 ? 21.266 9.278 -2.669 1.00 51.81 68 SER A N 1
ATOM 528 C CA . SER A 1 68 ? 21.067 8.578 -1.395 1.00 51.81 68 SER A CA 1
ATOM 529 C C . SER A 1 68 ? 19.816 7.680 -1.437 1.00 51.81 68 SER A C 1
ATOM 531 O O . SER A 1 68 ? 18.731 8.080 -1.864 1.00 51.81 68 SER A O 1
ATOM 533 N N . HIS A 1 69 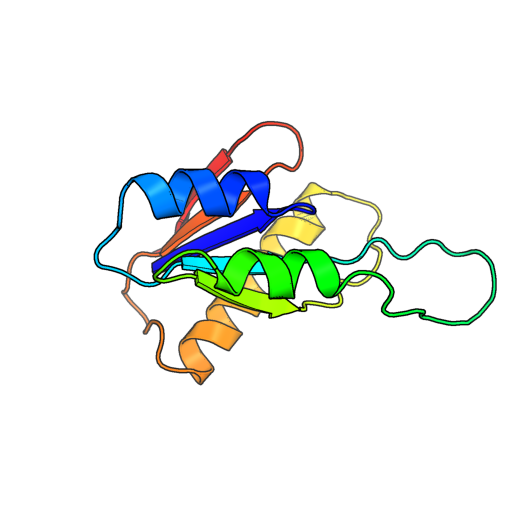? 19.954 6.420 -1.007 1.00 58.00 69 HIS A N 1
ATOM 534 C CA . HIS A 1 69 ? 18.847 5.450 -1.005 1.00 58.00 69 HIS A CA 1
ATOM 535 C C . HIS A 1 69 ? 17.771 5.751 0.055 1.00 58.00 69 HIS A C 1
ATOM 537 O O . HIS A 1 69 ? 16.621 5.343 -0.112 1.00 58.00 69 HIS A O 1
ATOM 543 N N . ALA A 1 70 ? 18.131 6.449 1.136 1.00 56.88 70 ALA A N 1
ATOM 544 C CA . ALA A 1 70 ? 17.223 6.747 2.241 1.00 56.88 70 ALA A CA 1
ATOM 545 C C . ALA A 1 70 ? 16.256 7.894 1.907 1.00 56.88 70 ALA A C 1
ATOM 547 O O . ALA A 1 70 ? 15.047 7.710 2.035 1.00 56.88 70 ALA A O 1
ATOM 548 N N . GLU A 1 71 ? 16.757 9.028 1.404 1.00 54.94 71 GLU A N 1
ATOM 549 C CA . GLU A 1 71 ? 15.915 10.185 1.047 1.00 54.94 71 GLU A CA 1
ATOM 550 C C . GLU A 1 71 ? 14.952 9.836 -0.094 1.00 54.94 71 GLU A C 1
ATOM 552 O O . GLU A 1 71 ? 13.762 10.128 -0.024 1.00 54.94 71 GLU A O 1
ATOM 557 N N . SER A 1 72 ? 15.431 9.073 -1.082 1.00 69.06 72 SER A N 1
ATOM 558 C CA . SER A 1 72 ? 14.600 8.578 -2.185 1.00 69.06 72 SER A CA 1
ATOM 559 C C . SER A 1 72 ? 13.437 7.685 -1.717 1.00 69.06 72 SER A C 1
ATOM 561 O O . SER A 1 72 ? 12.402 7.617 -2.385 1.00 69.06 72 SER A O 1
ATOM 563 N N . THR A 1 73 ? 13.567 7.005 -0.570 1.00 76.31 73 THR A N 1
ATOM 564 C CA . THR A 1 73 ? 12.513 6.117 -0.057 1.00 76.31 73 THR A CA 1
ATOM 565 C C . 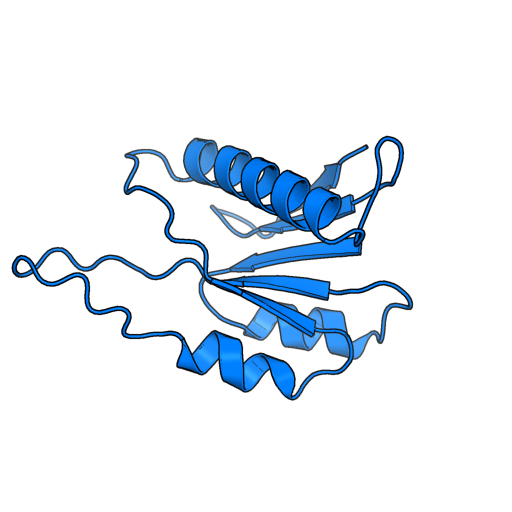THR A 1 73 ? 11.372 6.898 0.592 1.00 76.31 73 THR A C 1
ATOM 567 O O . THR A 1 73 ? 10.213 6.564 0.354 1.00 76.31 73 THR A O 1
ATOM 570 N N . GLU A 1 74 ? 11.669 7.941 1.370 1.00 79.44 74 GLU A N 1
ATOM 571 C CA . GLU A 1 74 ? 10.635 8.750 2.029 1.00 79.44 74 GLU A CA 1
ATOM 572 C C . GLU A 1 74 ? 9.810 9.542 1.007 1.00 79.44 74 GLU A C 1
ATOM 574 O O . GLU A 1 74 ? 8.581 9.513 1.054 1.00 79.44 74 GLU A O 1
ATOM 579 N N . GLU A 1 75 ? 10.470 10.149 0.017 1.00 81.31 75 GLU A N 1
ATOM 580 C CA . GLU A 1 75 ? 9.801 10.823 -1.104 1.00 81.31 75 GLU A CA 1
ATOM 581 C C . GLU A 1 75 ? 8.884 9.860 -1.872 1.00 81.31 75 GLU A C 1
ATOM 583 O O . GLU A 1 75 ? 7.746 10.197 -2.207 1.00 81.31 75 GLU A O 1
ATOM 588 N N . SER A 1 76 ? 9.352 8.626 -2.104 1.00 80.88 76 SER A N 1
ATOM 589 C CA . SER A 1 76 ? 8.549 7.584 -2.750 1.00 80.88 76 SER A CA 1
ATOM 590 C C . SER A 1 76 ? 7.333 7.205 -1.902 1.00 80.88 76 SER A C 1
ATOM 592 O O . SER A 1 76 ? 6.238 7.058 -2.438 1.00 80.88 76 SER A O 1
ATOM 594 N N . ILE A 1 77 ? 7.491 7.055 -0.582 1.00 86.31 77 ILE A N 1
ATOM 595 C CA . ILE A 1 77 ? 6.370 6.771 0.327 1.00 86.31 77 ILE A CA 1
ATOM 596 C C . ILE A 1 77 ? 5.353 7.912 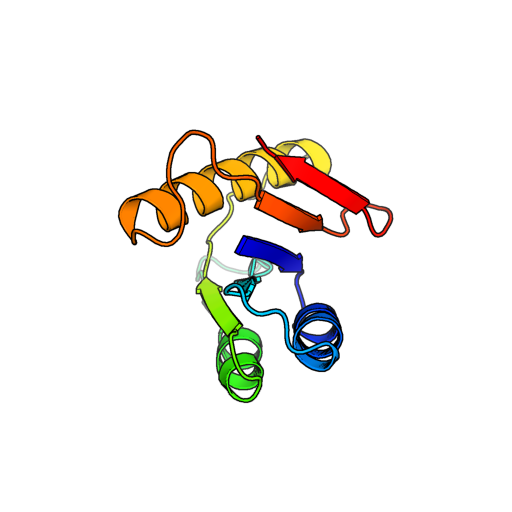0.268 1.00 86.31 77 ILE A C 1
ATOM 598 O O . ILE A 1 77 ? 4.163 7.649 0.097 1.00 86.31 77 ILE A O 1
ATOM 602 N N . GLN A 1 78 ? 5.806 9.164 0.347 1.00 88.44 78 GLN A N 1
ATOM 603 C CA . GLN A 1 78 ? 4.931 10.331 0.305 1.00 88.44 78 GLN A CA 1
ATOM 604 C C . GLN A 1 78 ? 4.171 10.426 -1.022 1.00 88.44 78 GLN A C 1
ATOM 606 O O . GLN A 1 78 ? 2.948 10.563 -1.012 1.00 88.44 78 GLN A O 1
ATOM 611 N N . PHE A 1 79 ? 4.856 10.265 -2.158 1.00 87.44 79 PHE A N 1
ATOM 612 C CA . PHE A 1 79 ? 4.214 10.228 -3.476 1.00 87.44 79 PHE A CA 1
ATOM 613 C C . PHE A 1 79 ? 3.112 9.165 -3.540 1.00 87.44 79 PHE A C 1
ATOM 615 O O . PHE A 1 79 ? 2.017 9.413 -4.047 1.00 87.44 79 PHE A O 1
ATOM 622 N N . VAL A 1 80 ? 3.389 7.970 -3.018 1.00 88.81 80 VAL A N 1
ATOM 623 C CA . VAL A 1 80 ? 2.444 6.855 -3.084 1.00 88.81 80 VAL A CA 1
ATOM 624 C C . VAL A 1 80 ? 1.259 7.070 -2.148 1.00 88.81 80 VAL A C 1
ATOM 626 O O . VAL A 1 80 ? 0.135 6.730 -2.510 1.00 88.81 80 VAL A O 1
ATOM 629 N N . VAL A 1 81 ? 1.477 7.659 -0.972 1.00 91.06 81 VAL A N 1
ATOM 630 C CA . VAL A 1 81 ? 0.395 8.043 -0.059 1.00 91.06 81 VAL A CA 1
ATOM 631 C C . VAL A 1 81 ? -0.507 9.094 -0.707 1.00 91.06 81 VAL A C 1
ATOM 633 O O . VAL A 1 81 ? -1.724 8.942 -0.662 1.00 91.06 81 VAL A O 1
ATOM 636 N N . GLU A 1 82 ? 0.050 10.106 -1.374 1.00 91.75 82 GLU A N 1
ATOM 637 C CA . GLU A 1 82 ? -0.756 11.094 -2.103 1.00 91.75 82 GLU A CA 1
ATOM 638 C C . GLU A 1 82 ? -1.521 10.463 -3.274 1.00 91.75 82 GLU A C 1
ATOM 640 O O . GLU A 1 82 ? -2.712 10.720 -3.458 1.00 91.75 82 GLU A O 1
ATOM 645 N N . HIS A 1 83 ? -0.890 9.546 -4.013 1.00 90.88 83 HIS A N 1
ATOM 646 C CA . HIS A 1 83 ? -1.577 8.771 -5.045 1.00 90.88 83 HIS A CA 1
ATOM 647 C C . HIS A 1 83 ? -2.732 7.938 -4.464 1.00 90.88 83 HIS A C 1
ATOM 649 O O . HIS A 1 83 ? -3.821 7.890 -5.037 1.00 90.88 83 HIS A O 1
ATOM 655 N N . ALA A 1 84 ? -2.516 7.293 -3.316 1.00 92.62 84 ALA A N 1
ATOM 656 C CA . ALA A 1 84 ? -3.521 6.492 -2.630 1.00 92.62 84 ALA A CA 1
ATOM 657 C C . ALA A 1 84 ? -4.701 7.348 -2.147 1.00 92.62 84 ALA A C 1
ATOM 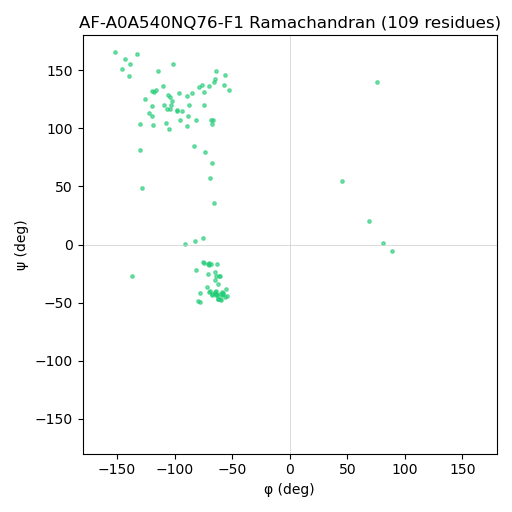659 O O . ALA A 1 84 ? -5.849 6.950 -2.353 1.00 92.62 84 ALA A O 1
ATOM 660 N N . LYS A 1 85 ? -4.441 8.543 -1.599 1.00 93.81 85 LYS A N 1
ATOM 661 C CA . LYS A 1 85 ? -5.479 9.522 -1.236 1.00 93.81 85 LYS A CA 1
ATOM 662 C C . LYS A 1 85 ? -6.297 9.947 -2.452 1.00 93.81 85 LYS A C 1
ATOM 664 O O . LYS A 1 85 ? -7.522 9.878 -2.418 1.00 93.81 85 LYS A O 1
ATOM 669 N N . ALA A 1 86 ? -5.636 10.299 -3.556 1.00 93.69 86 ALA A N 1
ATOM 670 C CA . ALA A 1 86 ? -6.304 10.693 -4.798 1.00 93.69 86 ALA A CA 1
ATOM 671 C C . ALA A 1 86 ? -7.177 9.573 -5.397 1.00 93.69 86 ALA A C 1
ATOM 673 O O . ALA A 1 86 ? -8.160 9.842 -6.085 1.00 93.69 86 ALA A O 1
ATOM 674 N N . LYS A 1 87 ? -6.834 8.306 -5.131 1.00 92.44 87 LYS A N 1
ATOM 675 C CA . LYS A 1 87 ? -7.611 7.122 -5.531 1.00 92.44 87 LYS A CA 1
ATOM 676 C C . LYS A 1 87 ? -8.641 6.672 -4.489 1.00 92.44 87 LYS A C 1
ATOM 678 O O . LYS A 1 87 ? -9.319 5.676 -4.724 1.00 92.44 87 LYS A O 1
ATOM 683 N N . GLY A 1 88 ? -8.760 7.368 -3.357 1.00 92.75 88 GLY A N 1
ATOM 684 C CA . GLY A 1 88 ? -9.681 7.013 -2.275 1.00 92.75 88 GLY A CA 1
ATOM 685 C C . GLY A 1 88 ? -9.305 5.731 -1.522 1.00 92.75 88 GLY A C 1
ATOM 686 O O . GLY A 1 88 ? -10.164 5.120 -0.893 1.00 92.75 88 GLY A O 1
ATOM 687 N N . LEU A 1 89 ? -8.041 5.297 -1.593 1.00 91.88 89 LEU A N 1
ATOM 688 C CA . LEU A 1 89 ? -7.539 4.103 -0.896 1.00 91.88 89 LEU A CA 1
ATOM 689 C C . LEU A 1 89 ? -7.201 4.371 0.580 1.00 91.88 89 LEU A C 1
ATOM 691 O O . LEU A 1 89 ? -7.138 3.431 1.374 1.00 91.88 89 LEU A O 1
ATOM 695 N N . CYS A 1 90 ? -6.958 5.633 0.934 1.00 93.56 90 CYS A N 1
ATOM 696 C CA . CYS A 1 90 ? -6.810 6.119 2.304 1.00 93.56 90 CYS A CA 1
ATOM 697 C C . CYS A 1 90 ? -7.240 7.590 2.397 1.00 93.56 90 CYS A C 1
ATOM 699 O O . CYS A 1 90 ? -7.375 8.276 1.382 1.00 93.56 90 CYS A O 1
ATOM 701 N N . LYS A 1 91 ? -7.443 8.081 3.619 1.00 94.00 91 LYS A N 1
ATOM 702 C CA . LYS A 1 91 ? -7.772 9.481 3.932 1.00 94.00 91 LYS A CA 1
ATOM 703 C C . LYS A 1 91 ? -6.892 10.009 5.076 1.00 94.00 91 LYS A C 1
ATOM 705 O O . LYS A 1 91 ? -6.261 9.211 5.768 1.00 94.00 91 LYS A O 1
ATOM 710 N N . PRO A 1 92 ? -6.818 11.336 5.289 1.00 93.12 92 PRO A N 1
ATOM 711 C CA . PRO A 1 92 ? -6.132 11.894 6.454 1.00 93.12 92 PRO A CA 1
ATOM 712 C C . PRO A 1 92 ? -6.642 11.272 7.764 1.00 93.12 92 PRO A C 1
ATOM 714 O O . PRO A 1 92 ? -7.854 11.159 7.956 1.00 93.12 92 PRO A O 1
ATOM 717 N N . GLY A 1 93 ? -5.717 10.867 8.639 1.00 91.38 93 GLY A N 1
ATOM 718 C CA . GLY A 1 93 ? -6.004 10.168 9.896 1.00 91.38 93 GLY A CA 1
ATOM 719 C C . GLY A 1 93 ? -6.067 8.638 9.793 1.00 91.38 93 GLY A C 1
ATOM 720 O O . GLY A 1 93 ? -6.186 7.974 10.822 1.00 91.38 93 GLY A O 1
ATOM 721 N N . ASP A 1 94 ? -5.984 8.057 8.589 1.00 93.06 94 ASP A N 1
ATOM 722 C CA . ASP A 1 94 ? -5.841 6.608 8.427 1.00 93.06 94 ASP A CA 1
ATOM 723 C C . ASP A 1 94 ? -4.393 6.159 8.664 1.00 93.06 94 ASP A C 1
ATOM 725 O O . ASP A 1 94 ? -3.457 6.684 8.062 1.00 93.06 94 ASP A O 1
ATOM 729 N N . ALA A 1 95 ? -4.216 5.071 9.415 1.00 92.44 95 ALA A N 1
ATOM 730 C CA . ALA A 1 95 ? -2.914 4.430 9.552 1.00 92.44 95 ALA A CA 1
ATOM 731 C C . ALA A 1 95 ? -2.519 3.634 8.287 1.00 92.44 95 ALA A C 1
ATOM 733 O O . ALA A 1 95 ? -3.266 2.781 7.780 1.00 92.44 95 ALA A O 1
ATOM 734 N N . VAL A 1 96 ? -1.293 3.854 7.806 1.00 92.19 96 VAL A N 1
ATOM 735 C CA . VAL A 1 96 ? -0.684 3.134 6.677 1.00 92.19 96 VAL A CA 1
ATOM 736 C C . VAL A 1 96 ? 0.585 2.425 7.138 1.00 92.19 96 VAL A C 1
ATOM 738 O O . VAL A 1 96 ? 1.448 3.019 7.773 1.00 92.19 96 VAL A O 1
ATOM 741 N N . VAL A 1 97 ? 0.724 1.145 6.785 1.00 93.50 97 VAL A N 1
ATOM 742 C CA . VAL A 1 97 ? 1.939 0.365 7.065 1.00 93.50 97 VAL A CA 1
ATOM 743 C C . VAL A 1 97 ? 2.812 0.354 5.818 1.00 93.50 97 VAL A C 1
ATOM 745 O O . VAL A 1 97 ? 2.398 -0.205 4.807 1.00 93.50 97 VAL A O 1
ATOM 748 N N . ALA A 1 98 ? 4.006 0.938 5.878 1.00 90.75 98 ALA A N 1
ATOM 749 C CA . ALA A 1 98 ? 4.974 0.942 4.788 1.00 90.75 98 ALA A CA 1
ATOM 750 C C . ALA A 1 98 ? 6.089 -0.086 5.035 1.00 90.75 98 ALA A C 1
ATOM 752 O O . ALA A 1 98 ? 6.782 -0.044 6.052 1.00 90.75 98 ALA A O 1
ATOM 753 N N . LEU A 1 99 ? 6.262 -0.998 4.079 1.00 88.94 99 LEU A N 1
ATOM 754 C CA . LEU A 1 99 ? 7.322 -1.999 4.019 1.00 88.94 99 LEU A CA 1
ATOM 755 C C . LEU A 1 99 ? 8.327 -1.589 2.942 1.00 88.94 99 LEU A C 1
ATOM 757 O O . LEU A 1 99 ? 7.988 -1.567 1.758 1.00 88.94 99 LEU A O 1
ATOM 761 N N . HIS A 1 100 ? 9.569 -1.307 3.325 1.00 83.06 100 HIS A N 1
ATOM 762 C CA . HIS A 1 100 ? 10.639 -0.997 2.377 1.00 83.06 100 HIS A CA 1
ATOM 763 C C . HIS A 1 100 ? 11.953 -1.664 2.793 1.00 83.06 100 HIS A C 1
ATOM 765 O O . HIS A 1 100 ? 12.168 -1.991 3.956 1.00 83.06 100 HIS A O 1
ATOM 771 N N . GLY A 1 101 ? 12.835 -1.901 1.820 1.00 68.50 101 GLY A N 1
ATOM 772 C CA . GLY A 1 101 ? 14.147 -2.502 2.063 1.00 68.50 101 GLY A CA 1
ATOM 773 C C . GLY A 1 101 ? 15.244 -1.688 1.405 1.00 68.50 101 GLY A C 1
ATOM 774 O O . GLY A 1 101 ? 15.654 -2.025 0.297 1.00 68.50 101 GLY A O 1
ATOM 775 N N . ALA A 1 102 ? 15.666 -0.609 2.066 1.00 59.59 102 ALA A N 1
ATOM 776 C CA . ALA A 1 102 ? 16.816 0.180 1.630 1.00 59.59 102 ALA A CA 1
ATOM 777 C C . ALA A 1 102 ? 18.125 -0.505 2.059 1.00 59.59 102 ALA A C 1
ATOM 779 O O . ALA A 1 102 ? 18.968 -0.743 1.204 1.00 59.59 102 ALA A O 1
ATOM 780 N N . ASN A 1 103 ? 18.230 -0.918 3.333 1.00 51.88 103 ASN A N 1
ATOM 781 C CA . ASN A 1 103 ? 19.406 -1.599 3.911 1.00 51.88 103 ASN A CA 1
ATOM 782 C C . ASN A 1 103 ? 19.039 -2.790 4.832 1.00 51.88 103 ASN A C 1
ATOM 784 O O . ASN A 1 103 ? 19.803 -3.742 4.943 1.00 51.88 103 ASN A O 1
ATOM 788 N N . ALA A 1 104 ? 17.853 -2.759 5.448 1.00 60.31 104 ALA A N 1
ATOM 789 C CA . ALA A 1 104 ? 17.208 -3.837 6.203 1.00 60.31 104 ALA A CA 1
ATOM 790 C C . ALA A 1 104 ? 15.693 -3.777 5.932 1.00 60.31 104 ALA A C 1
ATOM 792 O O . ALA A 1 104 ? 15.200 -2.737 5.481 1.00 60.31 104 ALA A O 1
ATOM 793 N N . ASP A 1 105 ? 14.960 -4.870 6.161 1.00 66.56 105 ASP A N 1
ATOM 794 C CA . ASP A 1 105 ? 13.498 -4.862 6.045 1.00 66.56 105 ASP A CA 1
ATOM 795 C C . ASP A 1 105 ? 12.910 -4.008 7.178 1.00 66.56 105 ASP A C 1
ATOM 797 O O . ASP A 1 105 ? 12.945 -4.395 8.344 1.00 66.56 105 ASP A O 1
ATOM 801 N N . MET A 1 106 ? 12.411 -2.818 6.831 1.00 72.75 106 MET A N 1
ATOM 802 C CA . MET A 1 106 ? 11.893 -1.833 7.778 1.00 72.75 106 MET A CA 1
ATOM 803 C C . MET A 1 106 ? 10.375 -1.714 7.648 1.00 72.75 106 MET A C 1
ATOM 805 O O . MET A 1 106 ? 9.832 -1.662 6.540 1.00 72.75 106 MET A O 1
ATOM 809 N N . ILE A 1 107 ? 9.705 -1.662 8.802 1.00 79.94 107 ILE A N 1
ATOM 810 C CA . ILE A 1 107 ? 8.266 -1.427 8.926 1.00 79.94 107 ILE A CA 1
ATOM 811 C C . ILE A 1 107 ? 8.075 -0.032 9.515 1.00 79.94 107 ILE A C 1
ATOM 813 O O . ILE A 1 107 ? 8.526 0.234 10.627 1.00 79.94 107 ILE A O 1
ATOM 817 N N . LYS A 1 108 ? 7.391 0.849 8.785 1.00 81.38 108 LYS A N 1
ATOM 818 C CA . LYS A 1 108 ? 7.014 2.186 9.256 1.00 81.38 108 LYS A CA 1
ATOM 819 C C . LYS A 1 108 ? 5.494 2.292 9.333 1.00 81.38 108 LYS A C 1
ATOM 821 O O . LYS A 1 108 ? 4.803 1.902 8.393 1.00 81.38 108 LYS A O 1
ATOM 826 N N . ILE A 1 109 ? 4.979 2.806 10.449 1.00 82.75 109 ILE A N 1
ATOM 827 C CA . ILE A 1 109 ? 3.564 3.160 10.600 1.00 82.75 109 ILE A CA 1
ATOM 828 C C . ILE A 1 109 ? 3.457 4.661 10.341 1.00 82.75 109 ILE A C 1
ATOM 830 O O . ILE A 1 109 ? 4.025 5.457 11.085 1.00 82.75 109 ILE A O 1
ATOM 834 N N . CYS A 1 110 ? 2.768 5.031 9.268 1.00 78.19 110 CYS A N 1
ATOM 835 C CA . CYS A 1 110 ? 2.434 6.413 8.949 1.00 78.19 110 CYS A CA 1
ATOM 836 C C . CYS A 1 110 ? 1.018 6.699 9.466 1.00 78.19 110 CYS A C 1
ATOM 838 O O . CYS A 1 110 ? 0.117 5.897 9.210 1.00 78.19 110 CYS A O 1
ATOM 840 N N . LEU A 1 111 ? 0.852 7.803 10.196 1.00 73.31 111 LEU A N 1
ATOM 841 C CA . LEU A 1 111 ? -0.420 8.286 10.749 1.00 73.31 111 LEU A CA 1
ATOM 842 C C . LEU A 1 111 ? -0.934 9.495 9.958 1.00 73.31 111 LEU A C 1
ATOM 844 O O . LEU A 1 111 ? -0.077 10.225 9.407 1.00 73.31 111 LEU A 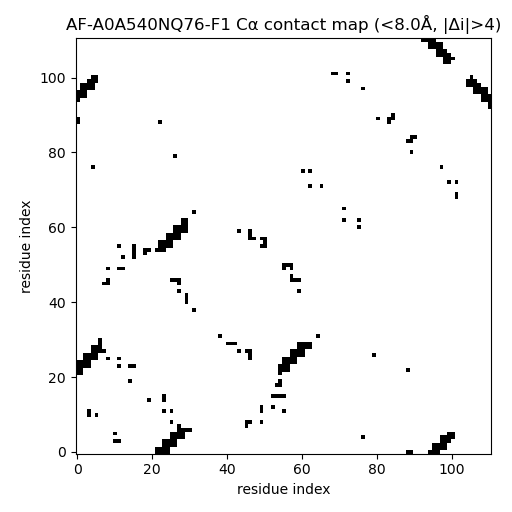O 1
#